Protein AF-A0A077WTX5-F1 (afdb_monomer)

Secondary structure (DSSP, 8-state):
--S-HHHHHHTT--GGG-STTHHHHHHHHHHHHHTTT-TTTSHHHHHHHHHHHHHHHHHHHHHHHHHHH-

Mean predicted aligned error: 3.89 Å

Organism: NCBI:txid688394

Solvent-accessible surface area (backbone ato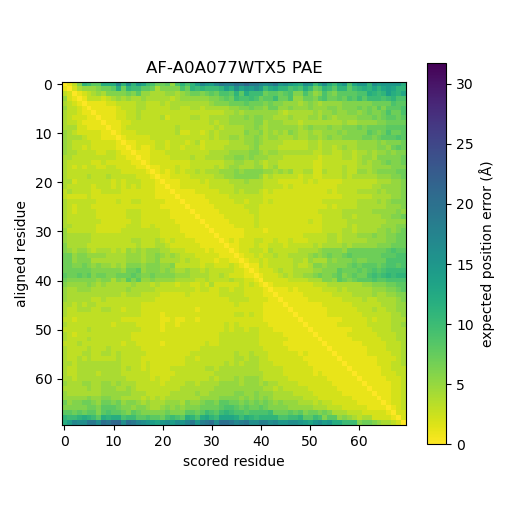ms only — not comparable to full-atom values): 4132 Å² total; per-residue (Å²): 118,84,53,53,74,66,56,43,56,76,68,66,59,56,78,92,60,68,53,74,53,33,58,42,49,55,60,37,52,51,48,32,63,78,54,73,61,48,83,83,77,49,47,68,46,48,51,54,37,52,51,44,50,52,55,51,49,55,49,52,51,55,53,52,52,54,62,70,76,104

Foldseek 3Di:
DPDDPVRCVVLVPDPVCPDPLVVLVSVLVVQCVVVVNDPPRSVVSVVSSVVVVVVVVVVVVVVVVVVVVD

Nearest PDB structures (foldseek):
  8bpx-assembly1_o  TM=9.700E-01  e=4.674E-06  Arabidopsis thaliana
  8bq6-assembly1_o  TM=9.688E-01  e=1.005E-05  Arabidopsis thaliana
  8e73-assembly1_B7  TM=9.618E-01  e=1.674E-05  Vigna radiata
  7o71-assembly1_8  TM=9.674E-01  e=4.088E-05  Yarrowia lipolytica
  8iao-assembly1_o  TM=9.371E-01  e=3.8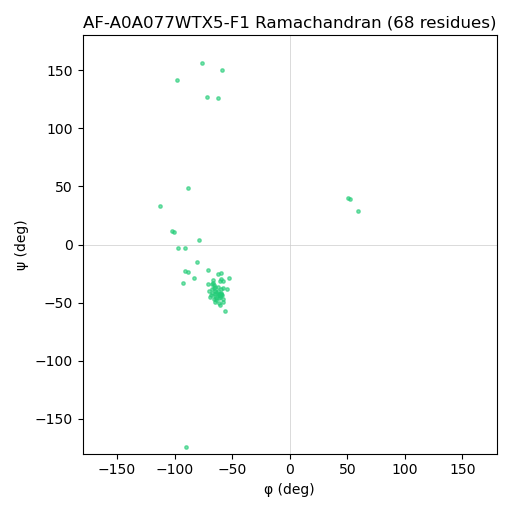10E-04  Mus musculus

Structure (mmCIF, N/CA/C/O backbone):
data_AF-A0A077WTX5-F1
#
_entry.id   AF-A0A077WTX5-F1
#
loop_
_atom_site.group_PDB
_atom_site.id
_atom_site.type_symbol
_atom_site.label_atom_id
_atom_site.label_alt_id
_atom_site.label_comp_id
_atom_site.label_asym_id
_atom_site.label_entity_id
_atom_site.label_seq_id
_atom_site.pdbx_PDB_ins_code
_atom_site.Cartn_x
_atom_site.Cartn_y
_atom_site.Cartn_z
_atom_site.occupancy
_atom_site.B_iso_or_equiv
_atom_site.auth_seq_id
_atom_site.auth_comp_id
_atom_site.auth_asym_id
_atom_site.auth_atom_id
_atom_site.pdbx_PDB_model_num
ATOM 1 N N . MET A 1 1 ? -9.916 4.324 -2.055 1.00 66.00 1 MET A N 1
ATOM 2 C CA . MET A 1 1 ? -8.877 3.428 -2.614 1.00 66.00 1 MET A CA 1
ATOM 3 C C . MET A 1 1 ? -8.124 4.197 -3.688 1.00 66.00 1 MET A C 1
ATOM 5 O O . MET A 1 1 ? -8.785 4.867 -4.468 1.00 66.00 1 MET A O 1
ATOM 9 N N . LYS A 1 2 ? -6.784 4.166 -3.705 1.00 79.06 2 LYS A N 1
ATOM 10 C CA . LYS A 1 2 ? -5.975 4.940 -4.672 1.00 79.06 2 LYS A CA 1
ATOM 11 C C . LYS A 1 2 ? -5.647 4.186 -5.973 1.00 79.06 2 LYS A C 1
ATOM 13 O O . LYS A 1 2 ? -5.385 4.834 -6.974 1.00 79.06 2 LYS A O 1
ATOM 18 N N . ALA A 1 3 ? -5.669 2.850 -5.968 1.00 85.19 3 ALA A N 1
ATOM 19 C CA . ALA A 1 3 ? -5.529 2.023 -7.172 1.00 85.19 3 ALA A CA 1
ATOM 20 C C . ALA A 1 3 ? -6.908 1.585 -7.682 1.00 85.19 3 ALA A C 1
ATOM 22 O O . ALA A 1 3 ? -7.781 1.254 -6.875 1.00 85.19 3 ALA A O 1
ATOM 23 N N . SER A 1 4 ? -7.104 1.560 -9.004 1.00 88.81 4 SER A N 1
ATOM 24 C CA . SER A 1 4 ? -8.334 1.029 -9.595 1.00 88.81 4 SER A CA 1
ATOM 25 C C . SER A 1 4 ? -8.343 -0.506 -9.570 1.00 88.81 4 SER A C 1
ATOM 27 O O . SER A 1 4 ? -7.295 -1.158 -9.560 1.00 88.81 4 SER A O 1
ATOM 29 N N . GLN A 1 5 ? -9.534 -1.113 -9.607 1.00 87.75 5 GLN A N 1
ATOM 30 C CA . GLN A 1 5 ? -9.682 -2.573 -9.693 1.00 87.75 5 GLN A CA 1
ATOM 31 C C . GLN A 1 5 ? -8.981 -3.151 -10.933 1.00 87.75 5 GLN A C 1
ATOM 33 O O . GLN A 1 5 ? -8.380 -4.225 -10.875 1.00 87.75 5 GLN A O 1
ATOM 38 N 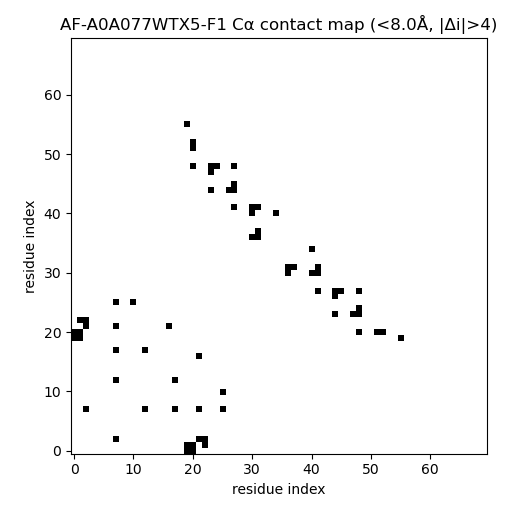N . GLN A 1 6 ? -9.041 -2.425 -12.052 1.00 89.69 6 GLN A N 1
ATOM 39 C CA . GLN A 1 6 ? -8.397 -2.824 -13.298 1.00 89.69 6 GLN A CA 1
ATOM 40 C C . GLN A 1 6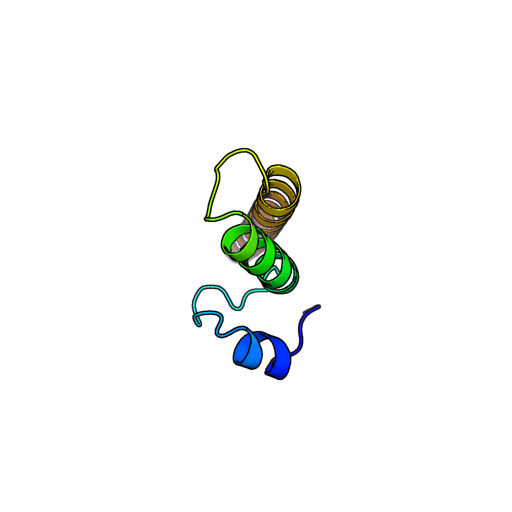 ? -6.874 -2.846 -13.156 1.00 89.69 6 GLN A C 1
ATOM 42 O O . GLN A 1 6 ? -6.241 -3.781 -13.640 1.00 89.69 6 GLN A O 1
ATOM 47 N N . ASP A 1 7 ? -6.289 -1.874 -12.454 1.00 87.56 7 ASP A N 1
ATOM 48 C CA . ASP A 1 7 ? -4.840 -1.814 -12.241 1.00 87.56 7 ASP A CA 1
ATOM 49 C C . ASP A 1 7 ? -4.358 -2.960 -11.347 1.00 87.56 7 ASP A C 1
ATOM 51 O O . ASP A 1 7 ? -3.382 -3.630 -11.677 1.00 87.56 7 ASP A O 1
ATOM 55 N N . MET A 1 8 ? -5.097 -3.280 -10.279 1.00 89.56 8 MET A N 1
ATOM 56 C CA . MET A 1 8 ? -4.781 -4.428 -9.416 1.00 89.56 8 MET A CA 1
ATOM 57 C C . MET A 1 8 ? -4.851 -5.767 -10.169 1.00 89.56 8 MET A C 1
ATOM 59 O O . MET A 1 8 ? -4.032 -6.659 -9.932 1.00 89.56 8 MET A O 1
ATOM 63 N N . ASN A 1 9 ? -5.800 -5.903 -11.104 1.00 90.12 9 ASN A N 1
ATOM 64 C CA . ASN A 1 9 ? -5.904 -7.077 -11.971 1.00 90.12 9 ASN A CA 1
ATOM 65 C C . ASN A 1 9 ? -4.741 -7.154 -12.972 1.00 90.12 9 ASN A C 1
ATOM 67 O O . ASN A 1 9 ? -4.137 -8.217 -13.116 1.00 90.12 9 ASN A O 1
ATOM 71 N N . LYS A 1 10 ? -4.388 -6.040 -13.629 1.00 91.50 10 LYS A N 1
ATOM 72 C CA . LYS A 1 10 ? -3.251 -5.966 -14.568 1.00 91.50 10 LYS A CA 1
ATOM 73 C C . LYS A 1 10 ? -1.931 -6.322 -13.884 1.00 91.50 10 LYS A C 1
ATOM 75 O O . LYS A 1 10 ? -1.139 -7.073 -14.444 1.00 91.50 10 LYS A O 1
ATOM 80 N N . SER A 1 11 ? -1.726 -5.842 -12.659 1.00 89.56 11 SER A N 1
ATOM 81 C CA . SER A 1 11 ? -0.546 -6.145 -11.842 1.00 89.56 11 SER A CA 1
ATOM 82 C C . SER A 1 11 ? -0.594 -7.516 -11.157 1.00 89.56 11 SER A C 1
ATOM 84 O O . SER A 1 11 ? 0.316 -7.834 -10.397 1.00 89.56 11 SER A O 1
ATOM 86 N N . ARG A 1 12 ? -1.628 -8.332 -11.421 1.00 90.62 12 ARG A N 1
ATOM 87 C CA . ARG A 1 12 ? -1.806 -9.693 -10.883 1.00 90.62 12 ARG A CA 1
ATOM 88 C C . ARG A 1 12 ? -1.647 -9.769 -9.360 1.00 90.62 12 ARG A C 1
ATOM 90 O O . ARG A 1 12 ? -1.064 -10.714 -8.836 1.00 90.62 12 ARG A O 1
ATOM 97 N N . ILE A 1 13 ? -2.179 -8.778 -8.643 1.00 90.38 13 ILE A N 1
ATOM 98 C CA . ILE A 1 13 ? -2.120 -8.754 -7.177 1.00 90.38 13 ILE A CA 1
ATOM 99 C C . ILE A 1 13 ? -3.070 -9.836 -6.622 1.00 90.38 13 ILE A C 1
ATOM 101 O O . ILE A 1 13 ? -4.254 -9.834 -7.003 1.00 90.38 13 ILE A O 1
ATOM 105 N N . PRO A 1 14 ? -2.601 -10.741 -5.737 1.00 91.75 14 PRO A N 1
ATOM 106 C CA . PRO A 1 14 ? -3.455 -11.713 -5.051 1.00 91.75 14 PRO A CA 1
ATOM 107 C C . PRO A 1 14 ? -4.548 -11.026 -4.231 1.00 91.75 14 PRO A C 1
ATOM 109 O O . PRO A 1 14 ? -4.338 -9.921 -3.741 1.00 91.75 14 PRO A O 1
ATOM 112 N N . LEU A 1 15 ? -5.706 -11.674 -4.069 1.00 90.06 15 LEU A N 1
ATOM 113 C CA . LEU A 1 15 ? -6.874 -11.084 -3.394 1.00 90.06 15 LEU A CA 1
ATOM 114 C C . LEU A 1 15 ? -6.557 -10.569 -1.984 1.00 90.06 15 LEU A C 1
ATOM 116 O O . LEU A 1 15 ? -7.021 -9.496 -1.614 1.00 90.06 15 LEU A O 1
ATOM 120 N N . GLU A 1 16 ? -5.716 -11.292 -1.250 1.00 90.25 16 GLU A 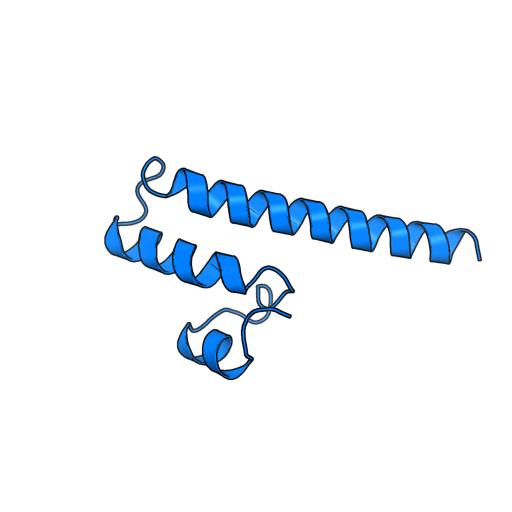N 1
ATOM 121 C CA . GLU A 1 16 ? -5.289 -10.960 0.115 1.00 90.25 16 GLU A CA 1
ATOM 122 C C . GLU A 1 16 ? -4.576 -9.604 0.216 1.00 90.25 16 GLU A C 1
ATOM 124 O O . GLU A 1 16 ? -4.683 -8.928 1.232 1.00 90.25 16 GLU A O 1
ATOM 129 N N . TYR A 1 17 ? -3.897 -9.176 -0.852 1.00 90.19 17 TYR A N 1
ATOM 130 C CA . TYR A 1 17 ? -3.137 -7.924 -0.894 1.00 90.19 17 TYR A CA 1
ATOM 131 C C . TYR A 1 17 ? -3.871 -6.794 -1.634 1.00 90.19 17 TYR A C 1
ATOM 133 O O . TYR A 1 17 ? -3.273 -5.770 -1.968 1.00 90.19 17 TYR A O 1
ATOM 141 N N . ARG A 1 18 ? -5.167 -6.962 -1.932 1.00 91.31 18 ARG A N 1
ATOM 142 C CA . ARG A 1 18 ? -6.012 -5.931 -2.567 1.00 91.31 18 ARG A CA 1
ATOM 143 C C . ARG A 1 18 ? -6.662 -5.017 -1.533 1.00 91.31 18 ARG A C 1
ATOM 145 O O . ARG A 1 18 ? -7.865 -4.769 -1.563 1.00 91.31 18 ARG A O 1
ATOM 152 N N . ASP A 1 19 ? -5.856 -4.527 -0.610 1.00 90.56 19 ASP A N 1
ATOM 153 C CA . ASP A 1 19 ? -6.276 -3.598 0.431 1.00 90.56 19 ASP A CA 1
ATOM 154 C C . ASP A 1 19 ? -6.133 -2.130 -0.011 1.00 90.56 19 ASP A C 1
ATOM 156 O O . ASP A 1 19 ? -5.815 -1.802 -1.159 1.00 90.56 19 ASP A O 1
ATOM 160 N N . TYR A 1 20 ? -6.372 -1.202 0.918 1.00 89.56 20 TYR A N 1
ATOM 161 C CA . TYR A 1 20 ? -6.210 0.228 0.661 1.00 89.56 20 TYR A CA 1
ATOM 162 C C . TYR A 1 20 ? -4.768 0.606 0.260 1.00 89.56 20 TYR A C 1
ATOM 164 O O . TYR A 1 20 ? -4.568 1.596 -0.453 1.00 89.56 20 TYR A O 1
ATOM 172 N N . CYS A 1 21 ? -3.776 -0.192 0.660 1.00 93.06 21 CYS A N 1
ATOM 173 C CA . CYS A 1 21 ? -2.347 0.020 0.443 1.00 93.06 21 CYS A CA 1
ATOM 174 C C . CYS A 1 21 ? -1.812 -0.617 -0.855 1.00 93.06 21 CYS A C 1
ATOM 176 O O . CYS A 1 21 ? -0.660 -0.369 -1.217 1.00 93.06 21 CYS A O 1
ATOM 178 N N . ALA A 1 22 ? -2.644 -1.334 -1.620 1.00 93.12 22 ALA A N 1
ATOM 179 C CA . ALA A 1 22 ? -2.269 -2.006 -2.872 1.00 93.12 22 ALA A CA 1
ATOM 180 C C . ALA A 1 22 ? -1.580 -1.095 -3.913 1.00 93.12 22 ALA A C 1
ATOM 182 O O . ALA A 1 22 ? -0.739 -1.544 -4.690 1.00 93.12 22 ALA A O 1
ATOM 183 N N . HIS A 1 23 ? -1.882 0.206 -3.906 1.00 91.38 23 HIS A N 1
ATOM 184 C CA . HIS A 1 23 ? -1.249 1.202 -4.778 1.00 91.38 23 HIS A CA 1
ATOM 185 C C . HIS A 1 23 ? 0.268 1.359 -4.555 1.00 91.38 23 HIS A C 1
ATOM 187 O O . HIS A 1 23 ? 0.972 1.746 -5.483 1.00 91.38 23 HIS A O 1
ATOM 193 N N . LEU A 1 24 ? 0.780 1.039 -3.360 1.00 94.19 24 LEU A N 1
ATOM 194 C CA . LEU A 1 24 ? 2.217 1.031 -3.045 1.00 94.19 24 LEU A CA 1
ATOM 195 C C . LEU A 1 24 ? 2.872 -0.322 -3.352 1.00 94.19 24 LEU A C 1
ATOM 197 O O . LEU A 1 24 ? 4.071 -0.393 -3.610 1.00 94.19 24 LEU A O 1
ATOM 201 N N . LEU A 1 25 ? 2.086 -1.399 -3.378 1.00 93.62 25 LEU A N 1
ATOM 202 C CA . LEU A 1 25 ? 2.584 -2.736 -3.689 1.00 93.62 25 LEU A CA 1
ATOM 203 C C . LEU A 1 25 ? 2.956 -2.889 -5.172 1.00 93.62 25 LEU A C 1
ATOM 205 O O . LEU A 1 25 ? 3.919 -3.580 -5.498 1.00 93.62 25 LEU A O 1
ATOM 209 N N . ILE A 1 26 ? 2.225 -2.218 -6.069 1.00 92.75 26 ILE A N 1
ATOM 210 C CA . ILE A 1 26 ? 2.507 -2.209 -7.514 1.00 92.75 26 ILE A CA 1
ATOM 211 C C . ILE A 1 26 ? 3.943 -1.727 -7.814 1.00 92.75 26 ILE A C 1
ATOM 213 O O . ILE A 1 26 ? 4.696 -2.490 -8.427 1.00 92.75 26 ILE A O 1
ATOM 217 N N . PRO A 1 27 ? 4.372 -0.516 -7.389 1.00 93.31 27 PRO A N 1
ATOM 218 C CA . PRO A 1 27 ? 5.736 -0.050 -7.636 1.00 93.31 27 PRO A CA 1
ATOM 219 C C . PRO A 1 27 ? 6.788 -0.884 -6.894 1.00 93.31 27 PRO A C 1
ATOM 221 O O . PRO A 1 27 ? 7.848 -1.149 -7.457 1.00 93.31 27 PRO A O 1
ATOM 224 N N . LEU A 1 28 ? 6.488 -1.380 -5.687 1.00 94.19 28 LEU A N 1
ATOM 225 C CA . LEU A 1 28 ? 7.394 -2.260 -4.943 1.00 94.19 28 LEU A CA 1
ATOM 226 C C . LEU A 1 28 ? 7.679 -3.567 -5.698 1.00 94.19 28 LEU A C 1
ATOM 228 O O . LEU A 1 28 ? 8.833 -3.978 -5.814 1.00 94.19 28 LEU A O 1
ATOM 232 N N . ASN A 1 29 ? 6.648 -4.219 -6.238 1.00 93.25 29 ASN A N 1
ATOM 233 C CA . ASN A 1 29 ? 6.819 -5.450 -7.009 1.00 93.25 29 ASN A CA 1
ATOM 234 C C . ASN A 1 29 ? 7.549 -5.204 -8.332 1.00 93.25 29 ASN A C 1
ATOM 236 O O . ASN A 1 29 ? 8.347 -6.044 -8.745 1.00 93.25 29 ASN A O 1
ATOM 240 N N . LYS A 1 30 ? 7.338 -4.040 -8.960 1.00 93.50 30 LYS A N 1
ATOM 241 C CA . LYS A 1 30 ? 8.117 -3.626 -10.131 1.00 93.50 30 LYS A CA 1
ATOM 242 C C . LYS A 1 30 ? 9.607 -3.490 -9.787 1.00 93.50 30 LYS A C 1
ATOM 244 O O . LYS A 1 30 ? 10.426 -4.128 -10.440 1.00 93.50 30 LYS A O 1
ATOM 249 N N . CYS A 1 31 ? 9.943 -2.760 -8.719 1.00 94.88 31 CYS A N 1
ATOM 250 C CA . CYS A 1 31 ? 11.327 -2.607 -8.252 1.00 94.88 31 CYS A CA 1
ATOM 251 C C . CYS A 1 31 ? 11.969 -3.962 -7.913 1.00 94.88 31 CYS A C 1
ATOM 253 O O . CYS A 1 31 ? 13.098 -4.240 -8.315 1.00 94.88 31 CYS A O 1
ATOM 255 N N . ARG A 1 32 ? 11.240 -4.849 -7.223 1.00 94.62 32 ARG A N 1
ATOM 256 C CA . ARG A 1 32 ? 11.711 -6.205 -6.895 1.00 94.62 32 ARG A CA 1
ATOM 257 C C . ARG A 1 32 ? 12.020 -7.034 -8.141 1.00 94.62 32 ARG A C 1
ATOM 259 O O . ARG A 1 32 ? 13.045 -7.704 -8.167 1.00 94.62 32 ARG A O 1
ATOM 266 N N . GLY A 1 33 ? 11.173 -6.964 -9.168 1.00 94.00 33 GLY A N 1
ATOM 267 C CA . GLY A 1 33 ? 11.413 -7.643 -10.442 1.00 94.00 33 GLY A CA 1
ATOM 268 C C . GLY A 1 33 ? 12.651 -7.111 -11.170 1.00 94.00 33 GLY A C 1
ATOM 269 O O . GLY A 1 33 ? 13.488 -7.896 -11.602 1.00 94.00 33 GLY A O 1
ATOM 270 N N . GLU A 1 34 ? 12.801 -5.786 -11.252 1.00 95.25 34 GLU A N 1
ATOM 271 C CA . GLU A 1 34 ? 13.934 -5.130 -11.927 1.00 95.25 34 GLU A CA 1
ATOM 272 C C . GLU A 1 34 ? 15.274 -5.367 -11.217 1.00 95.25 34 GLU A C 1
ATOM 274 O O . GLU A 1 34 ? 16.320 -5.463 -11.855 1.00 95.25 34 GLU A O 1
ATOM 279 N N . THR A 1 35 ? 15.250 -5.477 -9.889 1.00 94.62 35 THR A N 1
ATOM 280 C CA . THR A 1 35 ? 16.452 -5.625 -9.057 1.00 94.62 35 THR A CA 1
ATOM 281 C C . THR A 1 35 ? 16.713 -7.063 -8.627 1.00 94.62 35 THR A C 1
ATOM 283 O O . THR A 1 35 ? 17.557 -7.270 -7.765 1.00 94.62 35 THR A O 1
ATOM 286 N N . PHE A 1 36 ? 16.013 -8.057 -9.184 1.00 93.25 36 PHE A N 1
ATOM 287 C CA . PHE A 1 36 ? 16.136 -9.468 -8.789 1.00 93.25 36 PHE A CA 1
ATOM 288 C C . PHE A 1 36 ? 15.977 -9.699 -7.273 1.00 93.25 36 PHE A C 1
ATOM 290 O O . PHE A 1 36 ? 16.671 -10.519 -6.678 1.00 93.25 36 PHE A O 1
ATOM 297 N N . TYR A 1 37 ? 15.044 -8.977 -6.645 1.00 90.81 37 TYR A N 1
ATOM 298 C CA . TYR A 1 37 ? 14.694 -9.103 -5.226 1.00 90.81 37 TYR A CA 1
ATOM 299 C C . TYR A 1 37 ? 15.862 -8.841 -4.259 1.00 90.81 37 TYR A C 1
ATOM 301 O O . TYR A 1 37 ? 15.874 -9.359 -3.140 1.00 90.81 37 TYR A O 1
ATOM 309 N N . LEU A 1 38 ? 16.828 -8.005 -4.652 1.00 93.00 38 LEU A N 1
ATOM 310 C CA . LEU A 1 38 ? 17.931 -7.623 -3.772 1.00 93.00 38 LEU A CA 1
ATOM 311 C C . LEU A 1 38 ? 17.410 -6.876 -2.523 1.00 93.00 38 LEU A C 1
ATOM 313 O O . LEU A 1 38 ? 16.731 -5.853 -2.667 1.00 93.00 38 LEU A O 1
ATOM 317 N N . PRO A 1 39 ? 17.754 -7.324 -1.297 1.00 88.81 39 PRO A N 1
ATOM 318 C CA . PRO A 1 39 ? 17.182 -6.783 -0.059 1.00 88.81 39 PRO A CA 1
ATOM 319 C C . PRO A 1 39 ? 17.370 -5.274 0.157 1.00 88.81 39 PRO A C 1
ATOM 321 O O . PRO A 1 39 ? 16.503 -4.638 0.745 1.00 88.81 39 PRO A O 1
ATOM 324 N N . TRP A 1 40 ? 18.471 -4.702 -0.336 1.00 89.44 40 TRP A N 1
ATOM 325 C C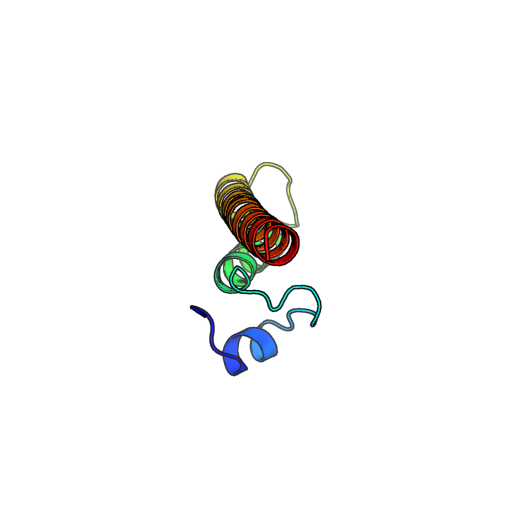A . TRP A 1 40 ? 18.890 -3.318 -0.067 1.00 89.44 40 TRP A CA 1
ATOM 326 C C . TRP A 1 40 ? 18.488 -2.298 -1.146 1.00 89.4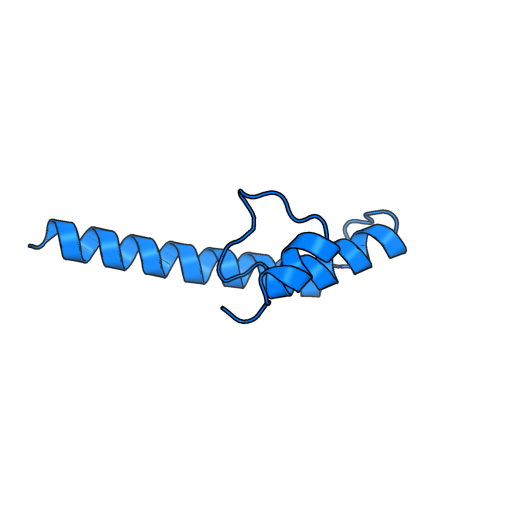4 40 TRP A C 1
ATOM 328 O O . TRP A 1 40 ? 18.809 -1.119 -1.021 1.00 89.44 40 TRP A O 1
ATOM 338 N N . LYS A 1 41 ? 17.856 -2.714 -2.255 1.00 91.38 41 LYS A N 1
ATOM 339 C CA . LYS A 1 41 ? 17.582 -1.810 -3.394 1.00 91.38 41 LYS A CA 1
ATOM 340 C C . LYS A 1 41 ? 16.216 -1.125 -3.352 1.00 91.38 41 LYS A C 1
ATOM 342 O O . LYS A 1 41 ? 16.123 0.012 -3.794 1.00 91.38 41 LYS A O 1
ATOM 347 N N . CYS A 1 42 ? 15.193 -1.788 -2.814 1.00 94.44 42 CYS A N 1
ATOM 348 C CA . CYS A 1 42 ? 13.805 -1.298 -2.797 1.00 94.44 42 CYS A CA 1
ATOM 349 C C . CYS A 1 42 ? 13.327 -0.963 -1.371 1.00 94.44 42 CYS A C 1
ATOM 351 O O . CYS A 1 42 ? 12.177 -1.229 -1.010 1.00 94.44 42 CYS A O 1
ATOM 353 N N . GLU A 1 43 ? 14.232 -0.487 -0.508 1.00 94.06 43 GLU A N 1
ATOM 354 C CA . GLU A 1 43 ? 13.937 -0.287 0.917 1.00 94.06 43 GLU A CA 1
ATOM 355 C C . GLU A 1 43 ? 12.924 0.829 1.161 1.00 94.06 43 GLU A C 1
ATOM 357 O O . GLU A 1 43 ? 12.052 0.675 2.013 1.00 94.06 43 GLU A O 1
ATOM 362 N N . ASN A 1 44 ? 12.992 1.918 0.392 1.00 94.00 44 ASN A N 1
ATOM 363 C CA . ASN A 1 44 ? 12.085 3.053 0.544 1.00 94.00 44 ASN A CA 1
ATOM 364 C C . ASN A 1 44 ? 10.646 2.661 0.195 1.00 94.00 44 ASN A C 1
ATOM 366 O O . ASN A 1 44 ? 9.718 2.932 0.956 1.00 94.00 44 ASN A O 1
ATOM 370 N N . GLU A 1 45 ? 10.458 1.975 -0.931 1.00 93.62 45 GLU A N 1
ATOM 371 C CA . GLU A 1 45 ? 9.165 1.467 -1.382 1.00 93.62 45 GLU A CA 1
ATOM 372 C C . GLU A 1 45 ? 8.622 0.418 -0.411 1.00 93.62 45 GLU A C 1
ATOM 374 O O . GLU A 1 45 ? 7.432 0.429 -0.087 1.00 93.62 45 GLU A O 1
ATOM 379 N N . ARG A 1 46 ? 9.498 -0.463 0.097 1.00 94.62 46 ARG A N 1
ATOM 380 C CA . ARG A 1 46 ? 9.136 -1.449 1.119 1.00 94.62 46 ARG A CA 1
ATOM 381 C C . ARG A 1 46 ? 8.642 -0.752 2.381 1.00 94.62 46 ARG A C 1
ATOM 383 O O . ARG A 1 46 ? 7.548 -1.054 2.847 1.00 94.62 46 ARG A O 1
ATOM 390 N N . HIS A 1 47 ? 9.413 0.196 2.902 1.00 95.62 47 HIS A N 1
ATOM 391 C CA . HIS A 1 47 ? 9.087 0.874 4.148 1.00 95.62 47 HIS A CA 1
ATOM 392 C C . HIS A 1 47 ? 7.819 1.728 4.020 1.00 95.62 47 HIS A C 1
ATOM 394 O O . HIS A 1 47 ? 6.987 1.755 4.925 1.00 95.62 47 HIS A O 1
ATOM 400 N N . ALA A 1 48 ? 7.610 2.372 2.868 1.00 95.38 48 ALA A N 1
ATOM 401 C CA . ALA A 1 48 ? 6.375 3.094 2.581 1.00 95.38 48 ALA A CA 1
ATOM 402 C C . ALA A 1 48 ? 5.148 2.163 2.593 1.00 95.38 48 ALA A C 1
ATOM 404 O O . ALA A 1 48 ? 4.115 2.510 3.174 1.00 95.38 48 ALA A O 1
ATOM 405 N N . TYR A 1 49 ? 5.262 0.977 1.986 1.00 95.00 49 TYR A N 1
ATOM 406 C CA . TYR A 1 49 ? 4.204 -0.033 2.004 1.00 95.00 49 TYR A CA 1
ATOM 407 C C . TYR A 1 49 ? 3.928 -0.550 3.426 1.00 95.00 49 TYR A C 1
ATOM 409 O O . TYR A 1 49 ? 2.777 -0.552 3.860 1.00 95.00 49 TYR A O 1
ATOM 417 N N . GLU A 1 50 ? 4.969 -0.908 4.181 1.00 95.31 50 GLU A N 1
ATOM 418 C CA . GLU A 1 50 ? 4.862 -1.379 5.572 1.00 95.31 50 GLU A CA 1
ATOM 419 C C . GLU A 1 50 ? 4.217 -0.334 6.487 1.00 95.31 50 GLU A C 1
ATOM 421 O O . GLU A 1 50 ? 3.324 -0.650 7.274 1.00 95.31 50 GLU A O 1
ATOM 426 N N . LYS A 1 51 ? 4.605 0.936 6.342 1.00 96.38 51 LYS A N 1
ATOM 427 C CA . LYS A 1 51 ? 3.999 2.038 7.090 1.00 96.38 51 LYS A CA 1
ATOM 428 C C . LYS A 1 51 ? 2.507 2.176 6.783 1.00 96.38 51 LYS A C 1
ATOM 430 O O . LYS A 1 51 ? 1.716 2.357 7.705 1.00 96.38 51 LYS A O 1
ATOM 435 N N . CYS A 1 52 ? 2.113 2.061 5.514 1.00 95.69 52 CYS A N 1
ATOM 436 C CA . CYS A 1 52 ? 0.700 2.086 5.132 1.00 95.69 52 CYS A CA 1
ATOM 437 C C . CYS A 1 52 ? -0.082 0.936 5.785 1.00 95.69 52 CYS A C 1
ATOM 439 O O . CYS A 1 52 ? -1.144 1.175 6.357 1.00 95.69 52 CYS A O 1
ATOM 441 N N . GLN A 1 53 ? 0.466 -0.283 5.758 1.00 95.00 53 GLN A N 1
ATOM 442 C CA . GLN A 1 53 ? -0.142 -1.457 6.395 1.00 95.00 53 GLN A CA 1
ATOM 443 C C . GLN A 1 53 ? -0.323 -1.267 7.900 1.00 95.00 53 GLN A C 1
ATOM 445 O O . GLN A 1 53 ? -1.378 -1.568 8.454 1.00 95.00 53 GLN A O 1
ATOM 450 N N . TYR A 1 54 ? 0.689 -0.713 8.563 1.00 96.25 54 TYR A N 1
ATOM 451 C CA . TYR A 1 54 ? 0.624 -0.431 9.989 1.00 96.25 54 TYR A CA 1
ATOM 452 C C . TYR A 1 54 ? -0.431 0.629 10.330 1.00 96.25 54 TYR A C 1
ATOM 454 O O . TYR A 1 54 ? -1.187 0.486 11.293 1.00 96.25 54 TYR A O 1
ATOM 462 N N . ASP A 1 55 ? -0.516 1.693 9.530 1.00 95.94 55 ASP A N 1
ATOM 463 C CA . ASP A 1 55 ? -1.526 2.736 9.700 1.00 95.94 55 ASP A CA 1
ATOM 464 C C . ASP A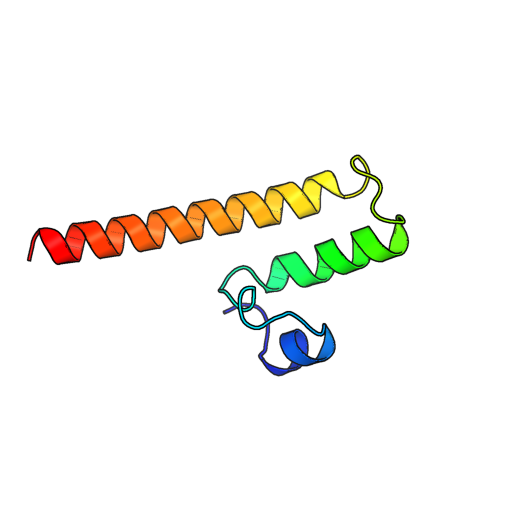 1 55 ? -2.952 2.186 9.462 1.00 95.94 55 ASP A C 1
ATOM 466 O O . ASP A 1 55 ? -3.880 2.545 10.192 1.00 95.94 55 ASP A O 1
ATOM 470 N N . ASP A 1 56 ? -3.121 1.262 8.511 1.00 94.25 56 ASP A N 1
ATOM 471 C CA . ASP A 1 56 ? -4.383 0.558 8.251 1.00 94.25 56 ASP A CA 1
ATOM 472 C C . ASP A 1 56 ? -4.777 -0.397 9.389 1.00 94.25 56 ASP A C 1
ATOM 474 O O . ASP A 1 56 ? -5.926 -0.391 9.835 1.00 94.25 56 ASP A O 1
ATOM 478 N N . TYR A 1 57 ? -3.818 -1.158 9.921 1.00 94.88 57 TYR A N 1
ATOM 479 C CA . TYR A 1 57 ? -4.021 -2.016 11.088 1.00 94.88 57 TYR A CA 1
ATOM 480 C C . TYR A 1 57 ? -4.495 -1.211 12.304 1.00 94.88 57 TYR A C 1
ATOM 482 O O . TYR A 1 57 ? -5.526 -1.527 12.893 1.00 94.88 57 TYR A O 1
ATOM 490 N N . LYS A 1 58 ? -3.817 -0.103 12.634 1.00 96.88 58 LYS A N 1
ATOM 491 C CA . LYS A 1 58 ? -4.244 0.792 13.726 1.00 96.88 58 LYS A CA 1
ATOM 492 C C . LYS A 1 58 ? -5.631 1.391 13.495 1.00 96.88 58 LYS A C 1
ATOM 494 O O . LYS A 1 58 ? -6.330 1.704 14.455 1.00 96.88 58 LYS A O 1
ATOM 499 N N . ARG A 1 59 ? -6.041 1.621 12.241 1.00 95.19 59 ARG A N 1
ATOM 500 C CA . ARG A 1 59 ? -7.412 2.063 11.942 1.00 95.19 59 ARG A CA 1
ATOM 501 C C . ARG A 1 59 ? -8.416 0.972 12.315 1.00 95.19 59 ARG A C 1
ATOM 503 O O . ARG A 1 59 ? -9.347 1.271 13.051 1.00 95.19 59 ARG A O 1
ATOM 510 N N . ARG A 1 60 ? -8.177 -0.267 11.878 1.00 94.75 60 ARG A N 1
ATOM 511 C CA . ARG A 1 60 ? -9.037 -1.422 12.180 1.00 94.75 60 ARG A CA 1
ATOM 512 C C . ARG A 1 60 ? -9.117 -1.727 13.674 1.00 94.75 60 ARG A C 1
ATOM 514 O O . ARG A 1 60 ? -10.202 -1.981 14.175 1.00 94.75 60 ARG A O 1
ATOM 521 N N . MET A 1 61 ? -8.002 -1.630 14.400 1.00 96.62 61 MET A N 1
ATOM 522 C CA . MET A 1 61 ? -8.003 -1.796 15.859 1.00 96.62 61 MET A CA 1
ATOM 523 C C . MET A 1 61 ? -8.877 -0.750 16.556 1.00 96.62 61 MET A C 1
ATOM 525 O O . MET A 1 61 ? -9.685 -1.108 17.399 1.00 96.62 61 MET A O 1
ATOM 529 N N . ARG A 1 62 ? -8.804 0.521 16.140 1.00 96.56 62 ARG A N 1
ATOM 530 C CA . ARG A 1 62 ? -9.674 1.576 16.688 1.00 96.56 62 ARG A CA 1
ATOM 531 C C . ARG A 1 62 ? -11.151 1.389 16.338 1.00 96.56 62 ARG A C 1
ATOM 533 O O . ARG A 1 62 ? -12.010 1.853 17.074 1.00 96.56 62 ARG A O 1
ATOM 540 N N . GLU A 1 63 ? -11.460 0.788 15.191 1.00 95.56 63 GLU A N 1
ATOM 541 C CA . GLU A 1 63 ? -12.839 0.433 14.827 1.00 95.56 63 GLU A CA 1
ATOM 542 C C . GLU A 1 63 ? -13.357 -0.715 15.705 1.00 95.56 63 GLU A C 1
ATOM 544 O O . GLU A 1 63 ? -14.488 -0.646 16.171 1.00 95.56 63 GLU A O 1
ATOM 549 N N . LEU A 1 64 ? -12.514 -1.713 15.989 1.00 96.06 64 LEU A N 1
ATOM 550 C CA . LEU A 1 64 ? -12.829 -2.812 16.906 1.00 96.06 64 LEU A CA 1
ATOM 551 C C . LEU A 1 64 ? -13.029 -2.330 18.348 1.00 96.06 64 LEU A C 1
ATOM 553 O O . LEU A 1 64 ? -13.993 -2.740 18.978 1.00 96.06 64 LEU A O 1
ATOM 557 N N . GLU A 1 65 ? -12.163 -1.447 18.854 1.00 96.81 65 GLU A N 1
ATOM 558 C CA . GLU A 1 65 ? -12.308 -0.842 20.191 1.00 96.81 65 GLU A CA 1
ATOM 559 C C . GLU A 1 65 ? -13.652 -0.111 20.320 1.00 96.81 65 GLU A C 1
ATOM 561 O O . GLU A 1 65 ? -14.406 -0.363 21.251 1.00 96.81 65 GLU A O 1
ATOM 566 N N . LYS A 1 66 ? -14.024 0.705 19.323 1.00 95.88 66 LYS A N 1
ATOM 567 C CA . LYS A 1 66 ? -15.327 1.392 19.311 1.00 95.88 66 LYS A CA 1
ATOM 568 C C . LYS A 1 66 ? -16.516 0.435 19.330 1.00 95.88 66 LYS A C 1
ATOM 570 O O . LYS A 1 66 ? -17.502 0.733 19.980 1.00 95.88 66 LYS A O 1
ATOM 575 N N . GLN A 1 67 ? -16.424 -0.686 18.615 1.00 94.75 67 GLN A N 1
ATOM 576 C CA . GLN A 1 67 ? -17.470 -1.715 18.609 1.00 94.75 67 GLN A CA 1
ATOM 577 C C . GLN A 1 67 ? -17.559 -2.483 19.932 1.00 94.75 67 GLN A C 1
ATOM 579 O O . GLN A 1 67 ? -18.579 -3.107 20.189 1.00 94.75 67 GLN A O 1
ATOM 584 N N . GLN A 1 68 ? -16.489 -2.505 20.733 1.00 91.19 68 GLN A N 1
ATOM 585 C CA . GLN A 1 68 ? -16.487 -3.128 22.060 1.00 91.19 68 GLN A CA 1
ATOM 586 C C . GLN A 1 68 ? -17.059 -2.208 23.141 1.00 91.19 68 GLN A C 1
ATOM 588 O O . GLN A 1 68 ? -17.578 -2.707 24.137 1.00 91.19 68 GLN A O 1
ATOM 593 N N . ASP A 1 69 ? -16.934 -0.893 22.952 1.00 85.31 69 ASP A N 1
ATOM 594 C CA . ASP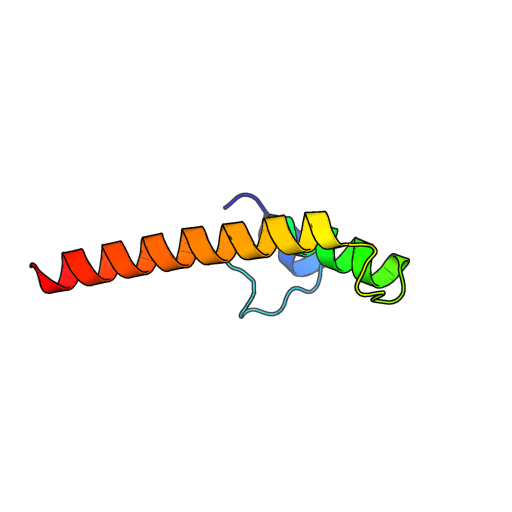 A 1 69 ? -17.458 0.126 23.866 1.00 85.31 69 ASP A CA 1
ATOM 595 C C . ASP A 1 69 ? -18.970 0.399 23.667 1.00 85.31 69 ASP A C 1
ATOM 597 O O . ASP A 1 69 ? -19.589 1.032 24.526 1.00 85.31 69 ASP A O 1
ATOM 601 N N . GLU A 1 70 ? -19.547 -0.054 22.544 1.00 73.81 70 GLU A N 1
ATOM 602 C CA . GLU A 1 70 ? -20.990 -0.038 22.223 1.00 73.81 70 GLU A CA 1
ATOM 603 C C . GLU A 1 70 ? -21.745 -1.229 22.839 1.00 73.81 70 GLU A C 1
ATOM 605 O O . GLU A 1 70 ? -22.852 -0.991 23.383 1.00 73.81 70 GLU A O 1
#

Sequence (70 aa):
MKASQQDMNKSRIPLEYRDYCAHLLIPLNKCRGETFYLPWKCENERHAYEKCQYDDYKRRMRELEKQQDE

pLDDT: mean 92.02, std 5.0, range [66.0, 96.88]

InterPro domains:
  IPR008698 NADH dehydrogenase [ubiquinone] 1 beta subcomplex subunit 7, NDUB7 [PF05676] (3-64)
  IPR008698 NADH dehydrogenase [ubiquinone] 1 beta subcomplex subunit 7, NDUB7 [PTHR20900] (1-67)

Radius of gyration: 14.6 Å; Cα contacts (8 Å, |Δi|>4): 35; chains: 1; bounding box: 40×17×38 Å